Protein AF-A0A3D5MRC4-F1 (afdb_monomer_lite)

Radius of gyration: 22.09 Å; chains: 1; bounding box: 48×56×45 Å

Structure (mmCIF, N/CA/C/O backbone):
data_AF-A0A3D5MRC4-F1
#
_entry.id   AF-A0A3D5MRC4-F1
#
loop_
_atom_site.group_PDB
_atom_site.id
_atom_site.type_symbol
_atom_site.label_atom_id
_atom_site.label_alt_id
_atom_site.label_comp_id
_atom_site.label_asym_id
_atom_site.label_entity_id
_atom_site.label_seq_id
_atom_site.pdbx_PDB_ins_code
_atom_site.Cartn_x
_atom_site.Cartn_y
_atom_site.Cartn_z
_atom_site.occupancy
_atom_site.B_iso_or_equiv
_atom_site.auth_seq_id
_atom_site.auth_comp_id
_atom_site.auth_asym_id
_atom_site.auth_atom_id
_atom_site.pdbx_PDB_model_num
ATOM 1 N N . MET A 1 1 ? -12.919 -11.888 9.342 1.00 31.05 1 MET A N 1
ATOM 2 C CA . MET A 1 1 ? -11.849 -12.329 8.418 1.00 31.05 1 MET A CA 1
ATOM 3 C C . MET A 1 1 ? -11.841 -11.402 7.210 1.00 31.05 1 MET A C 1
ATOM 5 O O . MET A 1 1 ? -12.804 -11.410 6.457 1.00 31.05 1 MET A O 1
ATOM 9 N N . LEU A 1 2 ? -10.827 -10.546 7.046 1.00 36.56 2 LEU A N 1
ATOM 10 C CA . LEU A 1 2 ? -10.732 -9.686 5.861 1.00 36.56 2 LEU A CA 1
ATOM 11 C C . LEU A 1 2 ? -10.417 -10.567 4.651 1.00 36.56 2 LEU A C 1
ATOM 13 O O . LEU A 1 2 ? -9.322 -11.115 4.547 1.00 36.56 2 LEU A O 1
ATOM 17 N N . ALA A 1 3 ? -11.409 -10.728 3.775 1.00 33.75 3 ALA A N 1
ATOM 18 C CA . ALA A 1 3 ? -11.308 -11.486 2.541 1.00 33.75 3 ALA A CA 1
ATOM 19 C C . ALA A 1 3 ? -10.082 -11.017 1.747 1.00 33.75 3 ALA A C 1
ATOM 21 O O . ALA A 1 3 ? -10.036 -9.900 1.224 1.00 33.75 3 ALA A O 1
ATOM 22 N N . GLY A 1 4 ? -9.068 -11.879 1.681 1.00 40.16 4 GLY A N 1
ATOM 23 C CA . GLY A 1 4 ? -7.899 -11.689 0.842 1.00 40.16 4 GLY A CA 1
ATOM 24 C C . GLY A 1 4 ? -8.340 -11.686 -0.612 1.00 40.16 4 GLY A C 1
ATOM 25 O O . GLY A 1 4 ? -8.392 -12.733 -1.254 1.00 40.16 4 GLY A O 1
ATOM 26 N N . ARG A 1 5 ? -8.685 -10.504 -1.139 1.00 49.06 5 ARG A N 1
ATOM 27 C CA . ARG A 1 5 ? -8.911 -1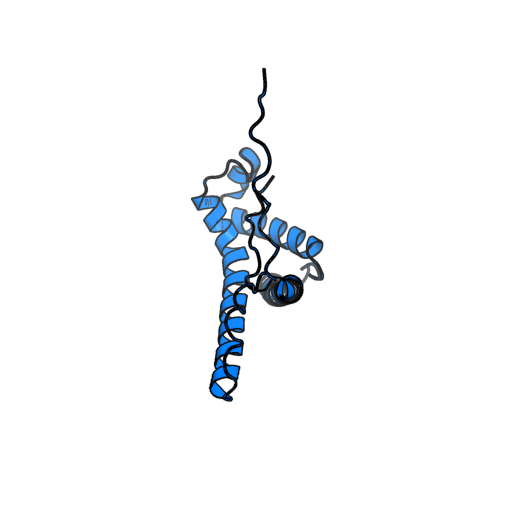0.299 -2.569 1.00 49.06 5 ARG A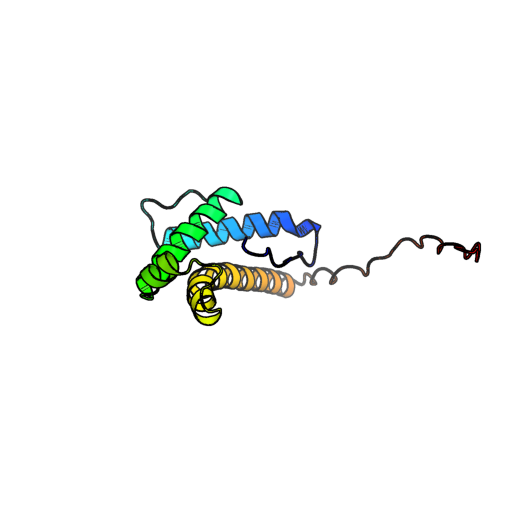 CA 1
ATOM 28 C C . ARG A 1 5 ? -7.677 -10.853 -3.268 1.00 49.06 5 ARG A C 1
ATOM 30 O O . ARG A 1 5 ? -6.570 -10.365 -3.024 1.00 49.06 5 ARG A O 1
ATOM 37 N N . ARG A 1 6 ? -7.876 -11.918 -4.052 1.00 46.28 6 ARG A N 1
ATOM 38 C CA . ARG A 1 6 ? -6.853 -12.694 -4.763 1.00 46.28 6 ARG A CA 1
ATOM 39 C C . ARG A 1 6 ? -6.124 -11.788 -5.758 1.00 46.28 6 ARG A C 1
ATOM 41 O O . ARG A 1 6 ? -6.378 -11.831 -6.954 1.00 46.28 6 ARG A O 1
ATOM 48 N N . ARG A 1 7 ? -5.234 -10.930 -5.260 1.00 57.59 7 ARG A N 1
ATOM 49 C CA . ARG A 1 7 ? -4.275 -10.162 -6.054 1.00 57.59 7 ARG A CA 1
ATOM 50 C C . ARG A 1 7 ? -3.222 -11.153 -6.528 1.00 57.59 7 ARG A C 1
ATOM 52 O O . ARG A 1 7 ? -2.181 -11.309 -5.892 1.00 57.59 7 ARG A O 1
ATOM 59 N N . ARG A 1 8 ? -3.575 -11.920 -7.558 1.00 67.00 8 ARG A N 1
ATOM 60 C CA . ARG A 1 8 ? -2.668 -12.841 -8.235 1.00 67.00 8 ARG A CA 1
ATOM 61 C C . ARG A 1 8 ? -1.715 -11.974 -9.060 1.00 67.00 8 ARG A C 1
ATOM 63 O O . ARG A 1 8 ? -2.167 -11.046 -9.726 1.00 67.00 8 ARG A O 1
ATOM 70 N N . ALA A 1 9 ? -0.413 -12.205 -8.924 1.00 76.81 9 ALA A N 1
ATOM 71 C CA . ALA A 1 9 ? 0.553 -11.526 -9.775 1.00 76.81 9 ALA A CA 1
ATOM 72 C C . ALA A 1 9 ? 0.281 -11.940 -11.228 1.00 76.81 9 ALA A C 1
ATOM 74 O O . ALA A 1 9 ? -0.062 -13.098 -11.472 1.00 76.81 9 ALA A O 1
ATOM 75 N N . LEU A 1 10 ? 0.398 -10.995 -12.165 1.00 84.88 10 LEU A N 1
ATOM 76 C CA . LEU A 1 10 ? 0.235 -11.291 -13.594 1.00 84.88 10 LEU A CA 1
ATOM 77 C C . LEU A 1 10 ? 1.284 -12.306 -14.057 1.00 84.88 10 LEU A C 1
ATOM 79 O O . LEU A 1 10 ? 0.970 -13.226 -14.800 1.00 84.88 10 LEU A O 1
ATOM 83 N N . VAL A 1 11 ? 2.499 -12.178 -13.525 1.00 84.62 11 VAL A N 1
ATOM 84 C CA . VAL A 1 11 ? 3.558 -13.181 -13.619 1.00 84.62 11 VAL A CA 1
ATOM 85 C C . VAL A 1 11 ? 3.629 -13.897 -12.266 1.00 84.62 11 VAL A C 1
ATOM 87 O O . VAL A 1 11 ? 4.035 -13.261 -11.289 1.00 84.62 11 VAL A O 1
ATOM 90 N N . PRO A 1 12 ? 3.212 -15.173 -12.157 1.00 80.44 12 PRO A N 1
ATOM 91 C CA . PRO A 1 12 ? 3.200 -15.900 -10.886 1.00 80.44 12 PRO A CA 1
ATOM 92 C C . PRO A 1 12 ? 4.560 -15.901 -10.179 1.00 80.44 12 PRO A C 1
ATOM 94 O O . PRO A 1 12 ? 4.618 -15.643 -8.976 1.00 80.44 12 PRO A O 1
ATOM 97 N N . ASP A 1 13 ? 5.641 -16.074 -10.941 1.00 83.25 13 ASP A N 1
ATOM 98 C CA . ASP A 1 13 ? 7.017 -16.129 -10.428 1.00 83.25 13 ASP A CA 1
ATOM 99 C C . ASP A 1 13 ? 7.487 -14.792 -9.840 1.00 83.25 13 ASP A C 1
ATOM 101 O O . ASP A 1 13 ? 8.324 -14.748 -8.942 1.00 83.25 13 ASP A O 1
ATOM 105 N N . ALA A 1 14 ? 6.887 -13.675 -10.265 1.00 85.88 14 ALA A N 1
ATOM 106 C CA . ALA A 1 14 ? 7.209 -12.353 -9.737 1.00 85.88 14 ALA A CA 1
ATOM 107 C C . ALA A 1 14 ? 6.628 -12.110 -8.337 1.00 85.88 14 ALA A C 1
ATOM 109 O O . ALA A 1 14 ? 6.867 -11.055 -7.749 1.00 85.88 14 ALA A O 1
ATOM 110 N N . ARG A 1 15 ? 5.840 -13.044 -7.782 1.00 85.44 15 ARG A N 1
ATOM 111 C CA . ARG A 1 15 ? 5.140 -12.824 -6.513 1.00 85.44 15 ARG A CA 1
ATOM 112 C C . ARG A 1 15 ? 6.090 -12.467 -5.376 1.00 85.44 15 ARG A C 1
ATOM 114 O O . ARG A 1 15 ? 5.829 -11.504 -4.660 1.00 85.44 15 ARG A O 1
ATOM 121 N N . TRP A 1 16 ? 7.167 -13.231 -5.230 1.00 87.25 16 TRP A N 1
ATOM 122 C CA . TRP A 1 16 ? 8.144 -13.006 -4.172 1.00 87.25 16 TRP A CA 1
ATOM 123 C C . TRP A 1 16 ? 8.847 -11.654 -4.345 1.00 87.25 16 TRP A C 1
ATOM 125 O O . TRP A 1 16 ? 8.870 -10.857 -3.413 1.00 87.25 16 TRP A O 1
ATOM 135 N N . ALA A 1 17 ? 9.293 -11.337 -5.566 1.00 88.69 17 ALA A N 1
ATOM 136 C CA . ALA A 1 17 ? 9.924 -10.054 -5.878 1.00 88.69 17 ALA A CA 1
ATOM 137 C C . ALA A 1 17 ? 8.997 -8.857 -5.592 1.00 88.69 17 ALA A C 1
ATOM 139 O O . ALA A 1 17 ? 9.424 -7.862 -5.013 1.00 88.69 17 ALA A O 1
ATOM 140 N N . LEU A 1 18 ? 7.709 -8.963 -5.937 1.00 89.50 18 LEU A N 1
ATOM 141 C CA . LEU A 1 18 ? 6.712 -7.927 -5.651 1.00 89.50 18 LEU A CA 1
ATOM 142 C C . LEU A 1 18 ? 6.428 -7.768 -4.154 1.00 89.50 18 LEU A C 1
ATOM 144 O O . LEU A 1 18 ? 6.111 -6.663 -3.711 1.00 89.50 18 LEU A O 1
ATOM 148 N N . ASP A 1 19 ? 6.495 -8.848 -3.377 1.00 88.06 19 ASP A N 1
ATOM 149 C CA . ASP A 1 19 ? 6.329 -8.787 -1.926 1.00 88.06 19 ASP A CA 1
ATOM 150 C C . ASP A 1 19 ? 7.559 -8.150 -1.255 1.00 88.06 19 ASP A C 1
ATOM 152 O O . ASP A 1 19 ? 7.379 -7.240 -0.447 1.00 88.06 19 ASP A O 1
ATOM 156 N N . THR A 1 20 ? 8.780 -8.504 -1.668 1.00 87.94 20 THR A N 1
ATOM 157 C CA . THR A 1 20 ? 10.016 -7.829 -1.225 1.00 87.94 20 THR A CA 1
ATOM 158 C C . THR A 1 20 ? 9.975 -6.339 -1.548 1.00 87.94 20 THR A C 1
ATOM 160 O O . THR A 1 20 ? 10.130 -5.501 -0.660 1.00 87.94 20 T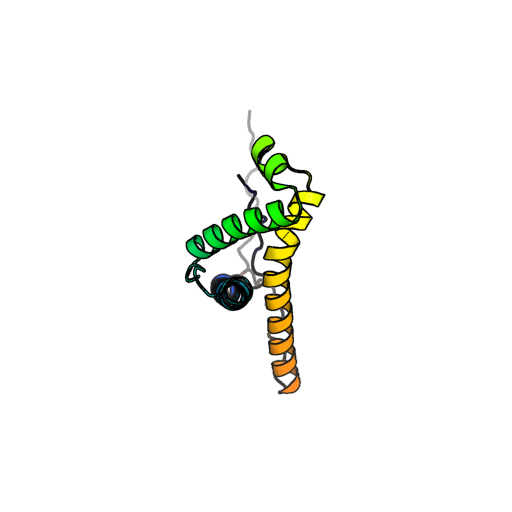HR A O 1
ATOM 163 N N . PHE A 1 21 ? 9.641 -5.997 -2.793 1.00 90.25 21 PHE A N 1
ATOM 164 C CA . PHE A 1 21 ? 9.538 -4.612 -3.236 1.00 90.25 21 PHE A CA 1
ATOM 165 C C . PHE A 1 21 ? 8.476 -3.819 -2.458 1.00 90.25 21 PHE A C 1
ATOM 167 O O . PHE A 1 21 ? 8.663 -2.655 -2.105 1.00 90.25 21 PHE A O 1
ATOM 174 N N . LYS A 1 22 ? 7.348 -4.455 -2.124 1.00 87.44 22 LYS A N 1
ATOM 175 C CA . LYS A 1 22 ? 6.321 -3.851 -1.267 1.00 87.44 22 LYS A CA 1
ATOM 176 C C . LYS A 1 22 ? 6.862 -3.534 0.119 1.00 87.44 22 LYS A C 1
ATOM 178 O O . LYS A 1 22 ? 6.522 -2.481 0.655 1.00 87.44 22 LYS A O 1
ATOM 183 N N . PHE A 1 23 ? 7.652 -4.429 0.709 1.00 87.19 23 PHE A N 1
ATOM 184 C CA . PHE A 1 23 ? 8.253 -4.192 2.017 1.00 87.19 23 PHE A CA 1
ATOM 185 C C . PHE A 1 23 ? 9.259 -3.052 1.955 1.00 87.19 23 PHE A C 1
ATOM 187 O O . PHE A 1 23 ? 9.197 -2.184 2.814 1.00 87.19 23 PHE A O 1
ATOM 194 N N . GLU A 1 24 ? 10.097 -2.977 0.925 1.00 86.44 24 GLU A N 1
ATOM 195 C CA . GLU A 1 24 ? 11.019 -1.851 0.715 1.00 86.44 24 GLU A CA 1
ATOM 196 C C . GLU A 1 24 ? 10.279 -0.513 0.647 1.00 86.44 24 GLU A C 1
ATOM 198 O O . GLU A 1 24 ? 10.527 0.377 1.461 1.00 86.44 24 GLU A O 1
ATOM 203 N N . VAL A 1 25 ? 9.280 -0.404 -0.233 1.00 86.75 25 VAL A N 1
ATOM 204 C CA . VAL A 1 25 ? 8.466 0.814 -0.357 1.00 86.75 25 VAL A CA 1
ATOM 205 C C . VAL A 1 25 ? 7.752 1.136 0.958 1.00 86.75 25 VAL A C 1
ATOM 207 O O . VAL A 1 25 ? 7.664 2.296 1.359 1.00 86.75 25 VAL A O 1
ATOM 210 N N . ALA A 1 26 ? 7.250 0.122 1.664 1.00 82.81 26 ALA A N 1
ATOM 211 C CA . ALA A 1 26 ? 6.610 0.310 2.958 1.00 82.81 26 ALA A CA 1
ATOM 212 C C . ALA A 1 26 ? 7.593 0.734 4.057 1.00 82.81 26 ALA A C 1
ATOM 214 O O . ALA A 1 26 ? 7.177 1.456 4.958 1.00 82.81 26 ALA A O 1
ATOM 215 N N . ARG A 1 27 ? 8.865 0.317 4.006 1.00 79.44 27 ARG A N 1
ATOM 216 C CA . ARG A 1 27 ? 9.902 0.736 4.964 1.00 79.44 27 ARG A CA 1
ATOM 217 C C . ARG A 1 27 ? 10.194 2.207 4.780 1.00 79.44 27 ARG A C 1
ATOM 219 O O . ARG A 1 27 ? 10.108 2.955 5.742 1.00 79.44 27 ARG A O 1
ATOM 226 N N . GLU A 1 28 ? 10.458 2.624 3.549 1.00 77.00 28 GLU A N 1
ATOM 227 C CA . GLU A 1 28 ? 10.705 4.030 3.232 1.00 77.00 28 GLU A CA 1
ATOM 228 C C . GLU A 1 28 ? 9.517 4.910 3.636 1.00 77.00 28 GLU A C 1
ATOM 230 O O . GLU A 1 28 ? 9.678 5.956 4.260 1.00 77.00 28 GLU A O 1
ATOM 235 N N . PHE A 1 29 ? 8.301 4.442 3.353 1.00 71.81 29 PHE A N 1
ATOM 236 C CA . PHE A 1 29 ? 7.084 5.166 3.692 1.00 71.81 29 PHE A CA 1
ATOM 237 C C . PHE A 1 29 ? 6.768 5.157 5.202 1.00 71.81 29 PHE A C 1
ATOM 239 O O . PHE A 1 29 ? 6.290 6.148 5.751 1.00 71.81 29 PHE A O 1
ATOM 246 N N . GLY A 1 30 ? 7.024 4.040 5.887 1.00 63.25 30 GLY A N 1
ATOM 247 C CA . GLY A 1 30 ? 6.822 3.886 7.328 1.00 63.25 30 GLY A CA 1
ATOM 248 C C . GLY A 1 30 ? 7.796 4.737 8.142 1.00 63.25 30 GLY A C 1
ATOM 249 O O . GLY A 1 30 ? 7.378 5.369 9.109 1.00 63.25 30 GLY A O 1
ATOM 250 N N . VAL A 1 31 ? 9.055 4.820 7.699 1.00 53.91 31 VAL A N 1
ATOM 251 C CA . VAL A 1 31 ? 10.086 5.699 8.275 1.00 53.91 31 VAL A CA 1
ATOM 252 C C . VAL A 1 31 ? 9.718 7.173 8.082 1.00 53.91 31 VAL A C 1
ATOM 254 O O . VAL A 1 31 ? 9.872 7.957 9.013 1.00 53.91 31 VAL A O 1
ATOM 257 N N . ALA A 1 32 ? 9.133 7.546 6.937 1.00 53.19 32 ALA A N 1
ATOM 258 C CA . ALA A 1 32 ? 8.722 8.925 6.656 1.00 53.19 32 ALA A CA 1
ATOM 259 C C . ALA A 1 32 ? 7.600 9.464 7.569 1.00 53.19 32 ALA A C 1
ATOM 261 O O . ALA A 1 32 ? 7.440 10.678 7.673 1.00 53.19 32 ALA A O 1
ATOM 262 N N . ARG A 1 33 ? 6.812 8.598 8.226 1.00 57.12 33 ARG A N 1
ATOM 263 C CA . ARG A 1 33 ? 5.751 9.020 9.164 1.00 57.12 33 ARG A CA 1
ATOM 264 C C . ARG A 1 33 ? 6.073 8.792 10.642 1.00 57.12 33 ARG A C 1
ATOM 266 O O . ARG A 1 33 ? 5.391 9.378 11.478 1.00 57.12 33 ARG A O 1
ATOM 273 N N . ARG A 1 34 ? 7.065 7.958 10.983 1.00 53.19 34 ARG A N 1
ATOM 274 C CA . ARG A 1 34 ? 7.500 7.753 12.376 1.00 53.19 34 ARG A CA 1
ATOM 275 C C . ARG A 1 34 ? 8.936 7.191 12.436 1.00 53.19 34 ARG A C 1
ATOM 277 O O . ARG A 1 34 ? 9.102 5.970 12.360 1.00 53.19 34 ARG A O 1
ATOM 284 N N . PRO A 1 35 ? 9.963 8.048 12.571 1.00 51.53 35 PRO A N 1
ATOM 285 C CA . PRO A 1 35 ? 11.366 7.624 12.554 1.00 51.53 35 PRO A CA 1
ATOM 286 C C . PRO A 1 35 ? 11.793 6.807 13.789 1.00 51.53 35 PRO A C 1
ATOM 288 O O . PRO A 1 35 ? 12.634 5.921 13.678 1.00 51.53 35 PRO A O 1
ATOM 291 N N . GLU A 1 36 ? 11.195 7.054 14.958 1.00 48.19 36 GLU A N 1
ATOM 292 C CA . GLU A 1 36 ? 11.763 6.618 16.247 1.00 48.19 36 GLU A CA 1
ATOM 293 C C . GLU A 1 36 ? 11.269 5.264 16.807 1.00 48.19 36 GLU A C 1
ATOM 295 O O . GLU A 1 36 ? 11.871 4.740 17.737 1.00 48.19 36 GLU A O 1
ATOM 300 N N . THR A 1 37 ? 10.202 4.651 16.275 1.00 52.53 37 THR A N 1
ATOM 301 C CA . THR A 1 37 ? 9.657 3.362 16.798 1.00 52.53 37 THR A CA 1
ATOM 302 C C . THR A 1 37 ? 8.936 2.506 15.741 1.00 52.53 37 THR A C 1
ATOM 304 O O . THR A 1 37 ? 8.073 1.677 16.053 1.00 52.53 37 THR A O 1
ATOM 307 N N . GLY A 1 38 ? 9.245 2.699 14.457 1.00 55.53 38 GLY A N 1
ATOM 308 C CA . GLY A 1 38 ? 8.694 1.860 13.391 1.00 55.53 38 GLY A CA 1
ATOM 309 C C . GLY A 1 38 ? 9.248 0.427 13.464 1.00 55.53 38 GLY A C 1
ATOM 310 O O . GLY A 1 38 ? 10.450 0.260 13.653 1.00 55.53 38 GLY A O 1
ATOM 311 N N . PRO A 1 39 ? 8.430 -0.634 13.316 1.00 61.91 39 PRO A N 1
ATOM 312 C CA . PRO A 1 39 ? 8.962 -1.988 13.200 1.00 61.91 39 PRO A CA 1
ATOM 313 C C . PRO A 1 39 ? 9.853 -2.069 11.958 1.00 61.91 39 PRO A C 1
ATOM 315 O O . PRO A 1 39 ? 9.515 -1.527 10.901 1.00 61.91 39 PRO A O 1
ATOM 318 N N . VAL A 1 40 ? 10.948 -2.814 12.050 1.00 70.00 40 VAL A N 1
ATOM 319 C CA . VAL A 1 40 ? 11.676 -3.222 10.849 1.00 70.00 40 VAL A CA 1
ATOM 320 C C . VAL A 1 40 ? 10.745 -4.136 10.047 1.00 70.00 40 VAL A C 1
ATOM 322 O O . VAL A 1 40 ? 10.290 -5.161 10.551 1.00 70.00 40 VAL A O 1
ATOM 325 N N . ILE A 1 41 ? 10.390 -3.729 8.827 1.00 78.00 41 ILE A N 1
ATOM 326 C CA . ILE A 1 41 ? 9.545 -4.538 7.942 1.00 78.00 41 ILE A CA 1
ATOM 327 C C . ILE A 1 41 ? 10.459 -5.481 7.165 1.00 78.00 41 ILE A C 1
ATOM 329 O O . ILE A 1 41 ? 11.234 -5.040 6.320 1.00 78.00 41 ILE A O 1
ATOM 333 N N . THR A 1 42 ? 10.369 -6.770 7.449 1.00 76.62 42 THR A N 1
ATOM 334 C CA . THR A 1 42 ? 11.195 -7.816 6.822 1.00 76.62 42 THR A CA 1
ATOM 335 C C . THR A 1 42 ? 10.363 -8.858 6.093 1.00 76.62 42 THR A C 1
ATOM 337 O O . THR A 1 42 ? 10.868 -9.573 5.235 1.00 76.62 42 THR A O 1
ATOM 340 N N . ASP A 1 43 ? 9.081 -8.951 6.430 1.00 80.88 43 ASP A N 1
ATOM 341 C CA . ASP A 1 43 ? 8.216 -10.052 6.038 1.00 80.88 43 ASP A CA 1
ATOM 342 C C . ASP A 1 43 ? 6.735 -9.644 6.084 1.00 80.88 43 ASP A C 1
ATOM 344 O O . ASP A 1 43 ? 6.349 -8.540 6.485 1.00 80.88 43 ASP A O 1
ATOM 348 N N . ALA A 1 44 ? 5.868 -10.573 5.686 1.00 81.44 44 ALA A N 1
ATOM 349 C CA . ALA A 1 44 ? 4.430 -10.350 5.671 1.00 81.44 44 ALA A CA 1
ATOM 350 C C . ALA A 1 44 ? 3.834 -10.112 7.072 1.00 81.44 44 ALA A C 1
ATOM 352 O O . ALA A 1 44 ? 2.830 -9.406 7.192 1.00 81.44 44 ALA A O 1
ATOM 353 N N . VAL A 1 45 ? 4.427 -10.678 8.129 1.00 84.06 45 VAL A N 1
ATOM 354 C CA . VAL A 1 45 ? 3.914 -10.576 9.504 1.00 84.06 45 VAL A CA 1
ATOM 355 C C . VAL A 1 45 ? 4.190 -9.183 10.066 1.00 84.06 45 VAL A C 1
ATOM 357 O O . VAL A 1 45 ? 3.276 -8.513 10.552 1.00 84.06 45 VAL A O 1
ATOM 360 N N . SER A 1 46 ? 5.432 -8.717 9.959 1.00 80.19 46 SER A N 1
ATOM 361 C CA . SER A 1 46 ? 5.860 -7.363 10.324 1.00 80.19 46 SER A CA 1
ATOM 362 C C . SER A 1 46 ? 5.100 -6.302 9.523 1.00 80.19 46 SER A C 1
ATOM 364 O O . SER A 1 46 ? 4.618 -5.323 10.103 1.00 80.19 46 SER A O 1
ATOM 366 N N . TYR A 1 47 ? 4.880 -6.543 8.228 1.00 82.38 47 TYR A N 1
ATOM 367 C CA . TYR A 1 47 ? 4.036 -5.700 7.384 1.00 82.38 47 TYR A CA 1
ATOM 368 C C . TYR A 1 47 ? 2.575 -5.665 7.860 1.00 82.38 47 TYR A C 1
ATOM 370 O O . TYR A 1 47 ? 1.995 -4.587 7.972 1.00 82.38 47 TYR A O 1
ATOM 378 N N . GLY A 1 48 ? 1.978 -6.809 8.206 1.00 84.25 48 GLY A N 1
ATOM 379 C CA . GLY A 1 48 ? 0.619 -6.870 8.756 1.00 84.25 48 GLY A CA 1
ATOM 380 C C . GLY A 1 48 ? 0.468 -6.048 10.039 1.00 84.25 48 GLY A C 1
ATOM 381 O O . GLY A 1 48 ? -0.436 -5.221 10.146 1.00 84.25 48 GLY A O 1
ATOM 382 N N . ARG A 1 49 ? 1.418 -6.188 10.972 1.00 84.25 49 ARG A N 1
ATOM 383 C CA . ARG A 1 49 ? 1.438 -5.420 12.230 1.00 84.25 49 ARG A CA 1
ATOM 384 C C . ARG A 1 49 ? 1.589 -3.918 11.996 1.00 84.25 49 ARG A C 1
ATOM 386 O O . ARG A 1 49 ? 0.965 -3.122 12.694 1.00 84.25 49 ARG A O 1
ATOM 393 N N . LEU A 1 50 ? 2.424 -3.521 11.033 1.00 81.19 50 LEU A N 1
ATOM 394 C CA . LEU A 1 50 ? 2.533 -2.125 10.613 1.00 81.19 50 LEU A CA 1
ATOM 395 C C . LEU A 1 50 ? 1.194 -1.612 10.097 1.00 81.19 50 LEU A C 1
ATOM 397 O O . LEU A 1 50 ? 0.744 -0.552 10.530 1.00 81.19 50 LEU A O 1
ATOM 401 N N . LEU A 1 51 ? 0.565 -2.370 9.194 1.00 82.25 51 LEU A N 1
ATOM 402 C CA . LEU A 1 51 ? -0.693 -1.964 8.596 1.00 82.25 51 LEU A CA 1
ATOM 403 C C . LEU A 1 51 ? -1.773 -1.756 9.651 1.00 82.25 51 LEU A C 1
ATOM 405 O O . LEU A 1 51 ? -2.504 -0.774 9.584 1.00 82.25 51 LEU A O 1
ATOM 409 N N . ASP A 1 52 ? -1.867 -2.656 10.623 1.00 85.88 52 ASP A N 1
ATOM 410 C CA . ASP A 1 52 ? -2.888 -2.571 11.660 1.00 85.88 52 ASP A CA 1
ATOM 411 C C . ASP A 1 52 ? -2.687 -1.364 12.575 1.00 85.88 52 ASP A C 1
ATOM 413 O O . ASP A 1 52 ? -3.647 -0.636 12.822 1.00 85.88 52 ASP A O 1
ATOM 417 N N . ARG A 1 53 ? -1.451 -1.067 12.996 1.00 83.88 53 ARG A N 1
ATOM 418 C CA . ARG A 1 53 ? -1.180 0.163 13.758 1.00 83.88 53 ARG A CA 1
ATOM 419 C C . ARG A 1 53 ? -1.495 1.422 12.954 1.00 83.88 53 ARG A C 1
ATOM 421 O O . ARG A 1 53 ? -2.143 2.325 13.471 1.00 83.88 53 ARG A O 1
ATOM 428 N N . PHE A 1 54 ? -1.102 1.462 11.682 1.00 83.19 54 PHE A N 1
ATOM 429 C CA . PHE A 1 54 ? -1.406 2.601 10.817 1.00 83.19 54 PHE A CA 1
ATOM 430 C C . PHE A 1 54 ? -2.907 2.783 10.587 1.00 83.19 54 PHE A C 1
ATOM 432 O O . PHE A 1 54 ? -3.377 3.913 10.580 1.00 83.19 54 PHE A O 1
ATOM 439 N N . LYS A 1 55 ? -3.679 1.704 10.411 1.00 87.44 55 LYS A N 1
ATOM 440 C CA . LYS A 1 55 ? -5.141 1.807 10.277 1.00 87.44 55 LYS A CA 1
ATOM 441 C C . LYS A 1 55 ? -5.760 2.505 11.484 1.00 87.44 55 LYS A C 1
ATOM 443 O O . LYS A 1 55 ? -6.634 3.341 11.294 1.00 87.44 55 LYS A O 1
ATOM 448 N N . TRP A 1 56 ? -5.304 2.178 12.693 1.00 90.62 56 TRP A N 1
ATOM 449 C CA . TRP A 1 56 ? -5.782 2.821 13.915 1.00 90.62 56 TRP A CA 1
ATOM 450 C C . TRP A 1 56 ? -5.396 4.295 13.993 1.00 90.62 56 TRP A C 1
ATOM 452 O O . TRP A 1 56 ? -6.272 5.112 14.243 1.00 90.62 56 TRP A O 1
ATOM 462 N N . GLN A 1 57 ? -4.143 4.641 13.686 1.00 88.00 57 GLN A N 1
ATOM 463 C CA . GLN A 1 57 ? -3.708 6.040 13.639 1.00 88.00 57 GLN A CA 1
ATOM 464 C C . GLN A 1 57 ? -4.538 6.855 12.638 1.00 88.00 57 GLN A C 1
AT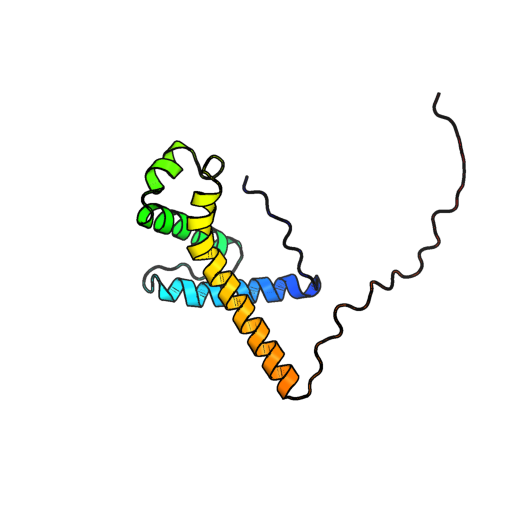OM 466 O O . GLN A 1 57 ? -5.040 7.926 12.954 1.00 88.00 57 GLN A O 1
ATOM 471 N N . ILE A 1 58 ? -4.729 6.334 11.425 1.00 88.81 58 ILE A N 1
ATOM 472 C CA . ILE A 1 58 ? -5.515 7.028 10.403 1.00 88.81 58 ILE A CA 1
ATOM 473 C C . ILE A 1 58 ? -6.998 7.097 10.794 1.00 88.81 58 ILE A C 1
ATOM 475 O O . ILE A 1 58 ? -7.663 8.077 10.473 1.00 88.81 58 ILE A O 1
ATOM 479 N N . ALA A 1 59 ? -7.540 6.077 11.464 1.00 91.50 59 ALA A N 1
ATOM 480 C CA . ALA A 1 59 ? -8.901 6.142 11.986 1.00 91.50 59 ALA A CA 1
ATOM 481 C C . ALA A 1 59 ? -9.044 7.244 13.039 1.00 91.50 59 ALA A C 1
ATOM 483 O O . ALA A 1 59 ? -10.028 7.972 12.994 1.00 91.50 59 ALA A O 1
ATOM 484 N N . GLU A 1 60 ? -8.067 7.396 13.929 1.00 92.25 60 GLU A N 1
ATOM 485 C CA . GLU A 1 60 ? -8.024 8.472 14.923 1.00 92.25 60 GLU A CA 1
ATOM 486 C C . GLU A 1 60 ? -7.940 9.852 14.254 1.00 92.25 60 GLU A C 1
ATOM 488 O O . GLU A 1 60 ? -8.776 10.709 14.521 1.00 92.25 60 GLU A O 1
ATOM 493 N N . GLU A 1 61 ? -7.042 10.035 13.280 1.00 91.12 61 GLU A N 1
ATOM 494 C CA . GLU A 1 61 ? -6.943 11.273 12.483 1.00 91.12 61 GLU A CA 1
ATOM 495 C C . GLU A 1 61 ? -8.241 11.624 11.732 1.00 91.12 61 GLU A C 1
ATOM 497 O O . GLU A 1 61 ? -8.483 12.784 11.404 1.00 91.12 61 GLU A O 1
ATOM 502 N N . LEU A 1 62 ? -9.058 10.620 11.405 1.00 92.31 62 LEU A N 1
ATOM 503 C CA . LEU A 1 62 ? -10.338 10.780 10.713 1.00 92.31 62 LEU A CA 1
ATOM 504 C C . LEU A 1 62 ? -11.541 10.861 11.669 1.00 92.31 62 LEU A C 1
ATOM 506 O O . LEU A 1 62 ? -12.666 10.989 11.187 1.00 92.31 62 LEU A O 1
ATOM 510 N N . GLY A 1 63 ? -11.337 10.752 12.987 1.00 94.81 63 GLY A N 1
ATOM 511 C CA . GLY A 1 63 ? -12.421 10.696 13.977 1.00 94.81 63 GLY A CA 1
ATOM 512 C C . GLY A 1 63 ? -13.303 9.443 13.867 1.00 94.81 63 GLY A C 1
ATOM 513 O O . GLY A 1 63 ? -14.473 9.457 14.241 1.00 94.81 63 GLY A O 1
ATOM 514 N N . LEU A 1 64 ? -12.771 8.360 13.297 1.00 95.12 64 LEU A N 1
ATOM 515 C CA . LEU A 1 64 ? -13.462 7.086 13.078 1.00 95.12 64 LEU A CA 1
ATOM 516 C C . LEU A 1 64 ? -13.098 6.022 14.120 1.00 95.12 64 LEU A C 1
ATOM 518 O O . LEU A 1 64 ? -13.707 4.955 14.141 1.00 95.12 64 LEU A O 1
ATOM 522 N N . ASP A 1 65 ? -12.113 6.269 14.978 1.00 94.44 65 ASP A N 1
ATOM 523 C CA . ASP A 1 65 ? -11.574 5.307 15.940 1.00 94.44 65 ASP A CA 1
ATOM 524 C C . ASP A 1 65 ? -12.640 4.753 16.901 1.00 94.44 65 ASP A C 1
ATOM 526 O O . ASP A 1 65 ? -12.725 3.537 17.082 1.00 94.44 65 ASP A O 1
ATOM 530 N N . GLN A 1 66 ? -13.503 5.602 17.468 1.00 95.38 66 GLN A N 1
ATOM 531 C CA . GLN A 1 66 ? -14.593 5.156 18.347 1.00 95.38 66 GLN A CA 1
ATOM 532 C C . GLN A 1 66 ? -15.591 4.268 17.602 1.00 95.38 66 GLN A C 1
ATOM 534 O O . GLN A 1 66 ? -15.985 3.205 18.088 1.00 95.38 66 GLN A O 1
ATOM 539 N N . LYS A 1 67 ? -15.949 4.668 16.381 1.00 94.69 67 LYS A N 1
ATOM 540 C CA . LYS A 1 67 ? -16.869 3.924 15.521 1.00 94.69 67 LYS A CA 1
ATOM 541 C C . LYS A 1 67 ? -16.302 2.555 15.151 1.00 94.69 67 LYS A C 1
ATOM 543 O O . LYS A 1 67 ? -17.011 1.554 15.228 1.00 94.69 67 LYS A O 1
ATOM 548 N N . VAL A 1 68 ? -15.011 2.495 14.827 1.00 93.75 68 VAL A N 1
ATOM 549 C CA . VAL A 1 68 ? -14.295 1.242 14.568 1.00 93.75 68 VAL A CA 1
ATOM 550 C C . VAL A 1 68 ? -14.252 0.363 15.819 1.00 93.75 68 VAL A C 1
ATOM 552 O O . VAL A 1 68 ? -14.449 -0.842 15.695 1.00 93.75 68 VAL A O 1
ATOM 555 N N . ARG A 1 69 ? -14.018 0.918 17.019 1.00 94.19 69 ARG A N 1
ATOM 5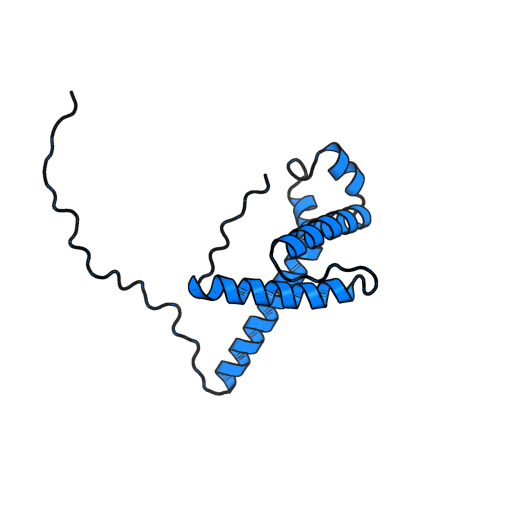56 C CA . ARG A 1 69 ? -14.035 0.138 18.273 1.00 94.19 69 ARG A CA 1
ATOM 557 C C . ARG A 1 69 ? -15.411 -0.462 18.564 1.00 94.19 69 ARG A C 1
ATOM 559 O O . ARG A 1 69 ? -15.477 -1.590 19.035 1.00 94.19 69 ARG A O 1
ATOM 566 N N . HIS A 1 70 ? -16.482 0.271 18.268 1.00 95.81 70 HIS A N 1
ATOM 567 C CA . HIS A 1 70 ? -17.849 -0.176 18.528 1.00 95.81 70 HIS A CA 1
ATOM 568 C C . HIS A 1 70 ? -18.359 -1.191 17.492 1.00 95.81 70 HIS A C 1
ATOM 570 O O . HIS A 1 70 ? -18.882 -2.239 17.855 1.00 95.81 70 HIS A O 1
ATOM 576 N N . LEU A 1 71 ? -18.197 -0.897 16.198 1.00 93.50 71 LEU A N 1
ATOM 577 C CA . LEU A 1 71 ? -18.746 -1.714 15.107 1.00 93.50 71 LEU A CA 1
ATOM 578 C C . LEU A 1 71 ? -17.787 -2.811 14.629 1.00 93.50 71 LEU A C 1
ATOM 580 O O . LEU A 1 71 ? -18.209 -3.808 14.041 1.00 93.50 71 LEU A O 1
ATOM 584 N N . GLY A 1 72 ? -16.487 -2.612 14.836 1.00 92.50 72 GLY A N 1
ATOM 585 C CA . GLY A 1 72 ? -15.432 -3.402 14.218 1.00 92.50 72 GLY A CA 1
ATOM 586 C C . GLY A 1 72 ? -15.216 -3.059 12.739 1.00 92.50 72 GLY A C 1
ATOM 587 O O . GLY A 1 72 ? -16.113 -2.634 12.014 1.00 92.50 72 GLY A O 1
ATOM 588 N N . TRP A 1 73 ? -14.001 -3.316 12.248 1.00 89.44 73 TRP A N 1
ATOM 589 C CA . TRP A 1 73 ? -13.615 -3.058 10.851 1.00 89.44 73 TRP A CA 1
ATOM 590 C C . TRP A 1 73 ? -14.481 -3.778 9.808 1.00 89.44 73 TRP A C 1
ATOM 592 O O . TRP A 1 73 ? -14.604 -3.299 8.685 1.00 89.44 73 TRP A O 1
ATOM 602 N N . ALA A 1 74 ? -15.047 -4.939 10.148 1.00 90.06 74 ALA A N 1
ATOM 603 C CA . ALA A 1 74 ? -15.851 -5.735 9.219 1.00 90.06 74 ALA A CA 1
ATOM 604 C C . ALA A 1 74 ? -17.230 -5.115 8.941 1.00 90.06 74 ALA A C 1
ATOM 606 O O . ALA A 1 74 ? -17.760 -5.303 7.850 1.00 90.06 74 ALA A O 1
ATOM 607 N N . SER A 1 75 ? -17.772 -4.367 9.905 1.00 93.06 75 SER A N 1
ATOM 608 C CA . SER A 1 75 ? -19.106 -3.755 9.838 1.00 93.06 75 SER A CA 1
ATOM 609 C C . SER A 1 75 ? -19.051 -2.258 9.513 1.00 93.06 75 SER A C 1
ATOM 611 O O . SER A 1 75 ? -20.081 -1.594 9.427 1.00 93.06 75 SER A O 1
ATOM 613 N N . MET A 1 76 ? -17.848 -1.706 9.341 1.00 91.75 76 MET A N 1
ATOM 614 C CA . MET A 1 76 ? -17.636 -0.310 8.973 1.00 91.75 76 MET A CA 1
ATOM 615 C C . MET A 1 76 ? -18.078 -0.038 7.522 1.00 91.75 76 MET A C 1
ATOM 617 O O . MET A 1 76 ? -17.811 -0.855 6.633 1.00 91.75 76 MET A O 1
ATOM 621 N N . PRO A 1 77 ? -18.678 1.134 7.235 1.00 93.75 77 PRO A N 1
ATOM 622 C CA . PRO A 1 77 ? -19.013 1.538 5.874 1.00 93.75 77 PRO A CA 1
ATOM 623 C C . PRO A 1 77 ? -17.812 1.455 4.928 1.00 93.75 77 PRO A C 1
ATOM 625 O O . PRO A 1 77 ? -16.713 1.919 5.242 1.00 93.75 77 PRO A O 1
ATOM 628 N N . THR A 1 78 ? -18.026 0.938 3.715 1.00 90.81 78 THR A N 1
ATOM 629 C CA . THR A 1 78 ? -16.953 0.751 2.722 1.00 90.81 78 THR A CA 1
ATOM 630 C C . THR A 1 78 ? -16.219 2.051 2.391 1.00 90.81 78 THR A C 1
ATOM 632 O O . THR A 1 78 ? -15.008 2.027 2.187 1.00 90.81 78 THR A O 1
ATOM 635 N N . ARG A 1 79 ? -16.922 3.193 2.384 1.00 91.94 79 ARG A N 1
ATOM 636 C CA . ARG A 1 79 ? -16.323 4.521 2.168 1.00 91.94 79 ARG A CA 1
ATOM 637 C C . ARG A 1 79 ? -15.308 4.877 3.258 1.00 91.94 79 ARG A C 1
ATOM 639 O O . ARG A 1 79 ? -14.227 5.358 2.942 1.00 91.94 79 ARG A O 1
ATOM 646 N N . GLU A 1 80 ? -15.634 4.609 4.517 1.00 92.12 80 GLU A N 1
ATOM 647 C CA . GLU A 1 80 ? -14.792 4.928 5.676 1.00 92.12 80 GLU A CA 1
ATOM 648 C C . GLU A 1 80 ? -13.603 3.966 5.778 1.00 92.12 80 GLU A C 1
ATOM 650 O O . GLU A 1 80 ? -12.456 4.400 5.895 1.00 92.12 80 GLU A O 1
ATOM 655 N N . CYS A 1 81 ? -13.846 2.664 5.595 1.00 89.62 81 CYS A N 1
ATOM 656 C CA . CYS A 1 81 ? -12.782 1.671 5.425 1.00 89.62 81 CYS A CA 1
ATOM 657 C C . CYS A 1 81 ? -11.845 2.029 4.262 1.00 89.62 81 CYS A C 1
ATOM 659 O O . CYS A 1 81 ? -10.629 1.865 4.366 1.00 89.62 81 CYS A O 1
ATOM 661 N N . GLY A 1 82 ? -12.403 2.528 3.157 1.00 87.56 82 GLY A N 1
ATOM 662 C CA . GLY A 1 82 ? -11.661 2.991 1.989 1.00 87.56 82 GLY A CA 1
ATOM 663 C C . GLY A 1 82 ? -10.836 4.246 2.264 1.00 87.56 82 GLY A C 1
ATOM 664 O O . GLY A 1 82 ? -9.697 4.316 1.814 1.00 87.56 82 GLY A O 1
ATOM 665 N N . ALA A 1 83 ? -11.355 5.198 3.041 1.00 89.38 83 ALA A N 1
ATOM 666 C CA . ALA A 1 83 ? -10.619 6.395 3.446 1.00 89.38 83 ALA A CA 1
ATOM 667 C C . ALA A 1 83 ? -9.393 6.039 4.302 1.00 89.38 83 ALA A C 1
ATOM 669 O O . ALA A 1 83 ? -8.284 6.501 4.021 1.00 89.38 83 ALA A O 1
ATOM 670 N N 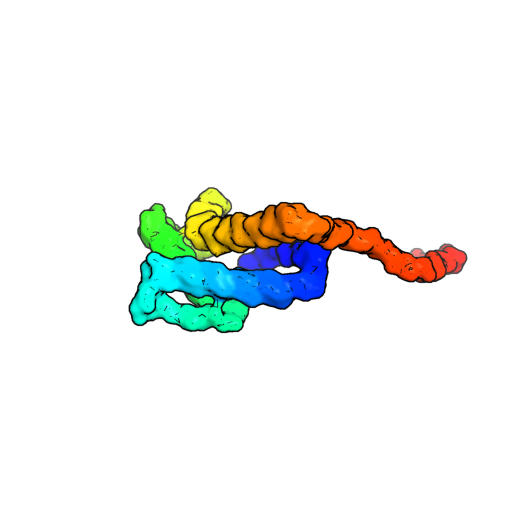. VAL A 1 84 ? -9.564 5.139 5.277 1.00 88.75 84 VAL A N 1
ATOM 671 C CA . VAL A 1 84 ? -8.459 4.632 6.104 1.00 88.75 84 VAL A CA 1
ATOM 672 C C . VAL A 1 84 ? -7.466 3.825 5.262 1.00 88.75 84 VAL A C 1
ATOM 674 O O . VAL A 1 84 ? -6.266 4.103 5.240 1.00 88.75 84 VAL A O 1
ATOM 677 N N . GLY A 1 85 ? -7.959 2.822 4.532 1.00 84.38 85 GLY A N 1
ATOM 678 C CA . GLY A 1 85 ? -7.128 1.918 3.739 1.00 84.38 85 GLY A CA 1
ATOM 679 C C . GLY A 1 85 ? -6.426 2.605 2.566 1.00 84.38 85 GLY A C 1
ATOM 680 O O . GLY A 1 85 ? -5.314 2.218 2.212 1.00 84.38 85 GLY A O 1
ATOM 681 N N . GLY A 1 86 ? -7.033 3.639 1.984 1.00 84.25 86 GLY A N 1
ATOM 682 C CA . GLY A 1 86 ? -6.495 4.416 0.869 1.00 84.25 86 GLY A CA 1
ATOM 683 C C . GLY A 1 86 ? -5.299 5.277 1.266 1.00 84.25 86 GLY A C 1
ATOM 684 O O . GLY A 1 86 ? -4.304 5.298 0.543 1.00 84.25 86 GLY A O 1
ATOM 685 N N . ARG A 1 87 ? -5.328 5.903 2.451 1.00 83.12 87 ARG A N 1
ATOM 686 C CA . ARG A 1 87 ? -4.182 6.672 2.976 1.00 83.12 87 ARG A CA 1
ATOM 687 C C . ARG A 1 87 ? -2.950 5.806 3.239 1.00 83.12 87 ARG A C 1
ATOM 689 O O . ARG A 1 87 ? -1.836 6.308 3.211 1.00 83.12 87 ARG A O 1
ATOM 696 N N . LEU A 1 88 ? -3.129 4.510 3.466 1.00 76.38 88 LEU A N 1
ATOM 697 C CA . LEU A 1 88 ? -2.034 3.588 3.749 1.00 76.38 88 LEU A CA 1
ATOM 698 C C . LEU A 1 88 ? -1.672 2.728 2.534 1.00 76.38 88 LEU A C 1
ATOM 700 O O . LEU A 1 88 ? -0.613 2.880 1.928 1.00 76.38 88 LEU A O 1
ATOM 704 N N . GLY A 1 89 ? -2.579 1.831 2.153 1.00 75.75 89 GLY A N 1
ATOM 705 C CA . GLY A 1 89 ? -2.389 0.902 1.047 1.00 75.75 89 GLY A CA 1
ATOM 706 C C . GLY A 1 89 ? -2.354 1.595 -0.313 1.00 75.75 89 GLY A C 1
ATOM 707 O O . GLY A 1 89 ? -1.645 1.128 -1.201 1.00 75.75 89 GLY A O 1
ATOM 708 N N . GLY A 1 90 ? -3.068 2.715 -0.471 1.00 81.38 90 GLY A N 1
ATOM 709 C CA . GLY A 1 90 ? -3.032 3.518 -1.695 1.00 81.38 90 GLY A CA 1
ATOM 710 C C . GLY A 1 90 ? -1.706 4.256 -1.876 1.00 81.38 90 GLY A C 1
ATOM 711 O O . GLY A 1 90 ? -1.186 4.286 -2.987 1.00 81.38 90 GLY A O 1
ATOM 712 N N . GLN A 1 91 ? -1.105 4.777 -0.802 1.00 82.62 91 GLN A N 1
ATOM 713 C CA . GLN A 1 91 ? 0.200 5.443 -0.893 1.00 82.62 91 GLN A CA 1
ATOM 714 C C . GLN A 1 91 ? 1.331 4.441 -1.158 1.00 82.62 91 GLN A C 1
ATOM 716 O O . GLN A 1 91 ? 2.101 4.645 -2.095 1.00 82.62 91 GLN A O 1
ATOM 721 N N . ILE A 1 92 ? 1.378 3.321 -0.427 1.00 85.25 92 ILE A N 1
ATOM 722 C CA . ILE A 1 92 ? 2.380 2.263 -0.654 1.00 85.25 92 ILE A CA 1
ATOM 723 C C . ILE A 1 92 ? 2.209 1.660 -2.055 1.00 85.25 92 ILE A C 1
ATOM 725 O O . ILE A 1 92 ? 3.149 1.637 -2.845 1.00 85.25 92 ILE A O 1
ATOM 729 N N . GLY A 1 93 ? 0.996 1.222 -2.403 1.00 85.44 93 GLY A N 1
ATOM 730 C CA . GLY A 1 93 ? 0.719 0.628 -3.711 1.00 85.44 93 GLY A CA 1
ATOM 731 C C . GLY A 1 93 ? 0.929 1.607 -4.869 1.00 85.44 93 GLY A C 1
ATOM 732 O O . GLY A 1 93 ? 1.465 1.223 -5.903 1.00 85.44 93 GLY A O 1
ATOM 733 N N . GLY A 1 94 ? 0.570 2.879 -4.696 1.00 88.56 94 GLY A N 1
ATOM 734 C CA . GLY A 1 94 ? 0.783 3.917 -5.704 1.00 88.56 94 GLY A CA 1
ATOM 735 C C . GLY A 1 94 ? 2.263 4.221 -5.941 1.00 88.56 94 GLY A C 1
ATOM 736 O O . GLY A 1 94 ? 2.668 4.404 -7.087 1.00 88.56 94 GLY A O 1
ATOM 737 N N . GLN A 1 95 ? 3.086 4.239 -4.887 1.00 89.69 95 GLN A N 1
ATOM 738 C CA . GLN A 1 95 ? 4.542 4.371 -5.019 1.00 89.69 95 GLN A CA 1
ATOM 739 C C . GLN A 1 95 ? 5.165 3.154 -5.707 1.00 89.69 95 GLN A C 1
ATOM 741 O O . GLN A 1 95 ? 6.004 3.323 -6.590 1.00 89.69 95 GLN A O 1
ATOM 746 N N . MET A 1 96 ? 4.698 1.941 -5.387 1.00 91.25 96 MET A N 1
ATOM 747 C CA . MET A 1 96 ? 5.125 0.737 -6.104 1.00 91.25 96 MET A CA 1
ATOM 748 C C . MET A 1 96 ? 4.839 0.851 -7.604 1.00 91.25 96 MET A C 1
ATOM 750 O O . MET A 1 96 ? 5.725 0.605 -8.415 1.00 91.25 96 MET A O 1
ATOM 754 N N . VAL A 1 97 ? 3.616 1.243 -7.982 1.00 91.94 97 VAL A N 1
ATOM 755 C CA . VAL A 1 97 ? 3.228 1.380 -9.394 1.00 91.94 97 VAL A CA 1
ATOM 756 C C . VAL A 1 97 ? 4.082 2.427 -10.101 1.00 91.94 97 VAL A C 1
ATOM 758 O O . VAL A 1 97 ? 4.628 2.129 -11.157 1.00 91.94 97 VAL A O 1
ATOM 761 N N . ARG A 1 98 ? 4.273 3.610 -9.505 1.00 92.75 98 ARG A N 1
ATOM 762 C CA . ARG A 1 98 ? 5.120 4.663 -10.090 1.00 92.75 98 ARG A CA 1
ATOM 763 C C . ARG A 1 98 ? 6.549 4.195 -10.349 1.00 92.75 98 ARG A C 1
ATOM 765 O O . ARG A 1 98 ? 7.074 4.422 -11.430 1.00 92.75 98 ARG A O 1
ATOM 772 N N . ARG A 1 99 ? 7.167 3.511 -9.387 1.00 92.88 99 ARG A N 1
ATOM 773 C CA . ARG A 1 99 ? 8.534 2.989 -9.532 1.00 92.88 99 ARG A CA 1
ATOM 774 C C . ARG A 1 99 ? 8.633 1.866 -10.557 1.00 92.88 99 ARG A C 1
ATOM 776 O O . ARG A 1 99 ? 9.588 1.833 -11.321 1.00 92.88 99 ARG A O 1
ATOM 783 N N . MET A 1 100 ? 7.648 0.969 -10.606 1.00 91.31 100 MET A N 1
ATOM 784 C CA . MET A 1 100 ? 7.599 -0.064 -11.646 1.00 91.31 100 MET A CA 1
ATOM 785 C C . MET A 1 100 ? 7.474 0.550 -13.043 1.00 91.31 100 MET A C 1
ATOM 787 O O . MET A 1 100 ? 8.133 0.076 -13.963 1.00 91.31 100 MET A O 1
ATOM 791 N N . ILE A 1 101 ? 6.669 1.607 -13.193 1.00 92.19 101 ILE A N 1
ATOM 792 C CA . ILE A 1 101 ? 6.566 2.362 -14.448 1.00 92.19 101 ILE A CA 1
ATOM 793 C C . ILE A 1 101 ? 7.913 3.004 -14.787 1.00 92.19 101 ILE A C 1
ATOM 795 O O . ILE A 1 101 ? 8.398 2.791 -15.889 1.00 92.19 101 ILE A O 1
ATOM 799 N N . ALA A 1 102 ? 8.564 3.674 -13.833 1.00 91.94 102 ALA A N 1
ATOM 800 C CA . ALA A 1 102 ? 9.865 4.305 -14.061 1.00 91.94 102 ALA A CA 1
ATOM 801 C C . ALA A 1 102 ? 10.937 3.298 -14.527 1.00 91.94 102 ALA A C 1
ATOM 803 O O . ALA A 1 102 ? 11.670 3.555 -15.477 1.00 91.94 102 ALA A O 1
ATOM 804 N N . LEU A 1 103 ? 10.988 2.109 -13.914 1.00 89.88 103 LEU A N 1
ATOM 805 C CA . LEU A 1 103 ? 11.885 1.026 -14.339 1.00 89.88 103 LEU A CA 1
ATOM 806 C C . LEU A 1 103 ? 11.555 0.508 -15.748 1.00 89.88 103 LEU A C 1
ATOM 808 O O . LEU A 1 103 ? 12.452 0.116 -16.494 1.00 89.88 103 LEU A O 1
ATOM 812 N N . ALA A 1 104 ? 10.272 0.465 -16.114 1.00 88.62 104 ALA A N 1
ATOM 813 C CA . ALA A 1 104 ? 9.848 0.072 -17.453 1.00 88.62 104 ALA A CA 1
ATOM 814 C C . ALA A 1 104 ? 10.213 1.140 -18.499 1.00 88.62 104 ALA A C 1
ATOM 816 O O . ALA A 1 104 ? 10.726 0.789 -19.560 1.00 88.62 104 ALA A O 1
ATOM 817 N N . GLU A 1 105 ? 10.012 2.421 -18.184 1.00 90.25 105 GLU A N 1
ATOM 818 C CA . GLU A 1 105 ? 10.407 3.562 -19.019 1.00 90.25 105 GLU A CA 1
ATOM 819 C C . GLU A 1 105 ? 11.922 3.590 -19.252 1.00 90.25 105 GLU A C 1
ATOM 821 O O . GLU A 1 105 ? 12.363 3.780 -20.383 1.00 90.25 105 GLU A O 1
ATOM 826 N N . GLU A 1 106 ? 12.726 3.323 -18.219 1.00 90.94 106 GLU A N 1
ATOM 827 C CA . GLU A 1 106 ? 14.184 3.236 -18.347 1.00 90.94 106 GLU A CA 1
ATOM 828 C C . GLU A 1 106 ? 14.624 2.081 -19.261 1.00 90.94 106 GLU A C 1
ATOM 830 O O . GLU A 1 106 ? 15.561 2.218 -20.047 1.00 90.94 106 GLU A O 1
ATOM 835 N N . ARG A 1 107 ? 13.954 0.926 -19.195 1.00 88.06 107 ARG A N 1
ATOM 836 C CA . ARG A 1 107 ? 14.255 -0.198 -20.097 1.00 88.06 107 ARG A CA 1
ATOM 837 C C . ARG A 1 107 ? 13.909 0.135 -21.542 1.00 88.06 107 ARG A C 1
ATOM 839 O O . ARG A 1 107 ? 14.729 -0.109 -22.425 1.00 88.06 107 ARG A O 1
ATOM 846 N N . LEU A 1 108 ? 12.737 0.733 -21.750 1.00 86.56 108 LEU A N 1
ATOM 847 C CA . LEU A 1 108 ? 12.282 1.190 -23.058 1.00 86.56 108 LEU A CA 1
ATOM 848 C C . LEU A 1 108 ? 13.233 2.224 -23.664 1.00 86.56 108 LEU A C 1
ATOM 850 O O . LEU A 1 108 ? 13.588 2.112 -24.835 1.00 86.56 108 LEU A O 1
ATOM 854 N N . SER A 1 109 ? 13.683 3.201 -22.873 1.00 91.00 109 SER A N 1
ATOM 855 C CA . SER A 1 109 ? 14.606 4.236 -23.348 1.00 91.00 109 SER A CA 1
ATOM 856 C C . SER A 1 109 ? 15.985 3.673 -23.702 1.00 91.00 109 SER A C 1
ATOM 858 O O . SER A 1 109 ? 16.611 4.136 -24.651 1.00 91.00 109 SER A O 1
ATOM 860 N N . ARG A 1 110 ? 16.433 2.621 -23.004 1.00 88.38 110 ARG A N 1
ATOM 861 C CA . ARG A 1 110 ? 17.672 1.881 -23.301 1.00 88.38 110 ARG A CA 1
ATOM 862 C C . ARG A 1 110 ? 17.549 0.915 -24.492 1.00 88.38 110 ARG A C 1
ATOM 864 O O . ARG A 1 110 ? 18.482 0.158 -24.746 1.00 88.38 110 ARG A O 1
ATOM 871 N N . GLY A 1 111 ? 16.419 0.901 -25.205 1.00 81.31 111 GLY A N 1
ATOM 872 C CA . GLY A 1 111 ? 16.177 0.000 -26.339 1.00 81.31 111 GLY A CA 1
ATOM 873 C C . GLY A 1 111 ? 15.888 -1.451 -25.938 1.00 81.31 111 GLY A C 1
ATOM 874 O O . GLY A 1 111 ? 15.771 -2.320 -26.801 1.00 81.31 111 GLY A O 1
ATOM 875 N N . GLY A 1 112 ? 15.744 -1.729 -24.639 1.00 76.06 112 GLY A N 1
ATOM 876 C CA . GLY A 1 112 ? 15.233 -3.001 -24.153 1.00 76.06 112 GLY A CA 1
ATOM 877 C C . GLY A 1 112 ? 13.724 -3.043 -24.361 1.00 76.06 112 GLY A C 1
ATOM 878 O O . GLY A 1 112 ? 12.986 -2.297 -23.718 1.00 76.06 112 GLY A O 1
ATOM 879 N N . GLY A 1 113 ? 13.248 -3.914 -25.251 1.00 72.12 113 GLY A N 1
ATOM 880 C CA . GLY A 1 113 ? 11.814 -4.180 -25.365 1.00 72.12 113 GLY A CA 1
ATOM 881 C C . GLY A 1 113 ? 11.221 -4.590 -24.011 1.00 72.12 113 GLY A C 1
ATOM 882 O O . GLY A 1 113 ? 11.908 -5.180 -23.170 1.00 72.12 113 GLY A O 1
ATOM 883 N N . LEU A 1 114 ? 9.938 -4.288 -23.778 1.00 65.88 114 LEU A N 1
ATOM 884 C CA . LEU A 1 114 ? 9.238 -4.891 -22.643 1.00 65.88 114 LEU A CA 1
ATOM 885 C C . LEU A 1 114 ? 9.288 -6.417 -22.788 1.00 65.88 114 LEU A C 1
ATOM 887 O O . LEU A 1 114 ? 9.184 -6.915 -23.914 1.00 65.88 114 LEU A O 1
ATOM 891 N N . PRO A 1 115 ? 9.417 -7.167 -21.676 1.00 64.88 115 PRO A N 1
ATOM 892 C CA . PRO A 1 115 ? 9.232 -8.607 -21.738 1.00 64.88 115 PRO A CA 1
ATOM 893 C C . PRO A 1 115 ? 7.894 -8.876 -22.436 1.00 64.88 115 PRO A C 1
ATOM 895 O O . PRO A 1 115 ? 6.924 -8.164 -22.139 1.00 64.88 115 PRO A O 1
ATOM 898 N N . PRO A 1 116 ? 7.829 -9.842 -23.371 1.00 62.47 116 PRO A N 1
ATOM 899 C CA . PRO A 1 116 ? 6.574 -10.171 -24.023 1.00 62.47 116 PRO A CA 1
ATOM 900 C C . PRO A 1 116 ? 5.546 -10.417 -22.921 1.00 62.47 116 PRO A C 1
ATOM 902 O O . PRO A 1 116 ? 5.790 -11.220 -22.014 1.00 62.47 116 PRO A O 1
ATOM 905 N N . GLY A 1 117 ? 4.450 -9.648 -22.940 1.00 57.19 117 GLY A N 1
ATOM 906 C CA . GLY A 1 117 ? 3.340 -9.857 -22.016 1.00 57.19 117 GLY A CA 1
ATOM 907 C C . GLY A 1 117 ? 2.997 -11.332 -22.094 1.00 57.19 117 GLY A C 1
ATOM 908 O O . GLY A 1 117 ? 2.794 -11.793 -23.209 1.00 57.19 117 GLY A O 1
ATOM 909 N N . SER A 1 118 ? 3.108 -12.025 -20.951 1.00 49.94 118 SER A N 1
ATOM 910 C CA . SER A 1 118 ? 3.201 -13.481 -20.780 1.00 49.94 118 SER A CA 1
ATOM 911 C C . SER A 1 118 ? 3.013 -14.285 -22.067 1.00 49.94 118 SER A C 1
ATOM 913 O O . SER A 1 118 ? 1.930 -14.169 -22.650 1.00 49.94 118 SER A O 1
ATOM 915 N N . PRO A 1 119 ? 3.958 -15.169 -22.470 1.00 46.50 119 PRO A N 1
ATOM 916 C CA . PRO A 1 119 ? 3.645 -16.124 -23.520 1.00 46.50 119 PRO A CA 1
ATOM 917 C C . PRO A 1 119 ? 2.318 -16.752 -23.123 1.00 46.50 119 PRO A C 1
ATOM 919 O O . PRO A 1 119 ? 2.143 -17.163 -21.966 1.00 46.50 119 PRO A O 1
ATOM 922 N N . ALA A 1 120 ? 1.358 -16.690 -24.051 1.00 42.12 120 ALA A N 1
ATOM 923 C CA . ALA A 1 120 ? 0.134 -17.456 -23.964 1.00 42.12 120 ALA A CA 1
ATOM 924 C C . ALA A 1 120 ? 0.507 -18.781 -23.318 1.00 42.12 120 ALA A C 1
ATOM 926 O O . ALA A 1 120 ? 1.536 -19.352 -23.681 1.00 42.12 120 ALA A O 1
ATOM 927 N N . ALA A 1 121 ? -0.250 -19.204 -22.310 1.00 43.28 121 ALA A N 1
ATOM 928 C CA . ALA A 1 121 ? -0.104 -20.540 -21.787 1.00 43.28 121 ALA A CA 1
ATOM 929 C C . ALA A 1 121 ? -0.151 -21.486 -22.991 1.00 43.28 121 ALA A C 1
ATOM 931 O O . ALA A 1 121 ? -1.234 -21.829 -23.465 1.00 43.28 121 ALA A O 1
ATOM 932 N N . THR A 1 122 ? 1.017 -21.880 -23.499 1.00 45.16 122 THR A N 1
ATOM 933 C CA . THR A 1 122 ? 1.183 -23.068 -24.301 1.00 45.16 122 THR A CA 1
ATOM 934 C C . THR A 1 122 ? 0.906 -24.141 -23.280 1.00 45.16 122 THR A C 1
ATOM 936 O O . THR A 1 122 ? 1.793 -24.631 -22.586 1.00 45.16 122 THR A O 1
ATOM 939 N N . ARG A 1 123 ? -0.388 -24.400 -23.082 1.00 44.81 123 ARG A N 1
ATOM 940 C CA . ARG A 1 123 ? -0.836 -25.680 -22.590 1.00 44.81 123 ARG A CA 1
ATOM 941 C C . ARG A 1 123 ? -0.106 -26.663 -23.502 1.00 44.81 123 ARG A C 1
ATOM 943 O O . ARG A 1 123 ? -0.320 -26.575 -24.711 1.00 44.81 123 ARG A O 1
ATOM 950 N N . PRO A 1 124 ? 0.797 -27.519 -22.996 1.00 44.50 124 PRO A N 1
ATOM 951 C CA . PRO A 1 124 ? 1.090 -28.714 -23.761 1.00 44.50 124 PRO A CA 1
ATOM 952 C C . PRO A 1 124 ? -0.274 -29.345 -24.039 1.00 44.50 124 PRO A C 1
ATOM 954 O O . PRO A 1 124 ? -1.097 -29.407 -23.118 1.00 44.50 124 PRO A O 1
ATOM 957 N N . ASP A 1 125 ? -0.549 -29.669 -25.301 1.00 51.22 125 ASP A N 1
ATOM 958 C CA . ASP A 1 125 ? -1.748 -30.395 -25.707 1.00 51.22 125 ASP A CA 1
ATOM 959 C C . ASP A 1 125 ? -1.876 -31.621 -24.802 1.00 51.22 125 ASP A C 1
ATOM 961 O O . ASP A 1 125 ? -1.213 -32.642 -24.981 1.00 51.22 125 ASP A O 1
ATOM 965 N N . LEU A 1 126 ? -2.689 -31.491 -23.757 1.00 46.44 126 LEU A N 1
ATOM 966 C CA . LEU A 1 126 ? -3.171 -32.632 -23.015 1.00 46.44 126 LEU A CA 1
ATOM 967 C C . LEU A 1 126 ? -4.208 -33.256 -23.941 1.00 46.44 126 LEU A C 1
ATOM 969 O O . LEU A 1 126 ? -5.135 -32.541 -24.342 1.00 46.44 126 LEU A O 1
ATOM 973 N N . PRO A 1 127 ? -4.077 -34.544 -24.300 1.00 43.84 127 PRO A N 1
ATOM 974 C CA . PRO A 1 127 ? -5.110 -35.211 -25.070 1.00 43.84 127 PRO A CA 1
ATOM 975 C C . PRO A 1 127 ? -6.432 -35.003 -24.331 1.00 43.84 127 PRO A C 1
ATOM 977 O O . PRO A 1 127 ? -6.534 -35.279 -23.132 1.00 43.84 127 PRO A O 1
ATOM 980 N N . GLY A 1 128 ? -7.408 -34.410 -25.028 1.00 48.06 128 GLY A N 1
ATOM 981 C CA . GLY A 1 128 ? -8.714 -34.115 -24.453 1.00 48.06 128 GLY A CA 1
ATOM 982 C C . GLY A 1 128 ? -9.289 -35.373 -23.800 1.00 48.06 128 GLY A C 1
ATOM 983 O O . GLY A 1 128 ? -9.023 -36.474 -24.289 1.00 48.06 128 GLY A O 1
ATOM 984 N N . PRO A 1 129 ? -10.050 -35.253 -22.697 1.00 44.66 129 PRO A N 1
ATOM 985 C CA . PRO A 1 129 ? -10.656 -36.419 -22.081 1.00 44.66 129 PRO A CA 1
ATOM 986 C C . PRO A 1 129 ? -11.511 -37.110 -23.140 1.00 44.66 129 PRO A C 1
ATOM 988 O O . PRO A 1 129 ? -12.484 -36.540 -23.643 1.00 44.66 129 PRO A O 1
ATOM 991 N N . GLY A 1 130 ? -11.088 -38.317 -23.520 1.00 43.78 130 GLY A N 1
ATOM 992 C CA . GLY A 1 130 ? -11.836 -39.169 -24.422 1.00 43.78 130 GLY A CA 1
ATOM 993 C C . GLY A 1 130 ? -13.262 -39.267 -23.903 1.00 43.78 130 GLY A C 1
ATOM 994 O O . GLY A 1 130 ? -13.492 -39.611 -22.743 1.00 43.78 130 GLY A O 1
ATOM 995 N N . ARG A 1 131 ? -14.228 -38.918 -24.753 1.00 51.31 131 ARG A N 1
ATOM 996 C CA . ARG A 1 131 ? -15.631 -39.233 -24.506 1.00 51.31 131 ARG A CA 1
ATOM 997 C C . ARG A 1 131 ? -15.738 -40.751 -24.394 1.00 51.31 131 ARG A C 1
ATOM 999 O O . ARG A 1 131 ? -15.672 -41.442 -25.403 1.00 51.31 131 ARG A O 1
ATOM 1006 N N . ALA A 1 132 ? -15.922 -41.250 -23.180 1.00 44.44 132 ALA A N 1
ATOM 1007 C CA . ALA A 1 132 ? -16.313 -42.624 -22.927 1.00 44.44 132 ALA A CA 1
ATOM 1008 C C . ALA A 1 132 ? -17.424 -42.634 -21.872 1.00 44.44 132 ALA A C 1
ATOM 1010 O O . ALA A 1 132 ? -17.223 -42.190 -20.746 1.00 44.44 132 ALA A O 1
ATOM 1011 N N . GLY A 1 133 ? -18.588 -43.150 -22.269 1.00 41.06 133 GLY A N 1
ATOM 1012 C CA . GLY A 1 133 ? -19.567 -43.739 -21.359 1.00 41.06 133 GLY A CA 1
ATOM 1013 C C . GLY A 1 133 ? -20.644 -42.810 -20.811 1.00 41.06 133 GLY A C 1
ATOM 1014 O O . GLY A 1 133 ? -20.552 -42.314 -19.695 1.00 41.06 133 GLY A O 1
ATOM 1015 N N . THR A 1 134 ? -21.740 -42.671 -21.552 1.00 52.69 134 THR A N 1
ATOM 1016 C CA . THR A 1 134 ? -23.059 -42.425 -20.963 1.00 52.69 134 THR A CA 1
ATOM 1017 C C . THR A 1 134 ? -23.506 -43.670 -20.187 1.00 52.69 134 THR A C 1
ATOM 1019 O O . THR A 1 134 ? -23.828 -44.688 -20.793 1.00 52.69 134 THR A O 1
ATOM 1022 N N . GLY A 1 135 ? -23.544 -43.579 -18.862 1.00 38.12 135 GLY A N 1
ATOM 1023 C CA . GLY A 1 135 ? -24.294 -44.454 -17.953 1.00 38.12 135 GLY A CA 1
ATOM 1024 C C . GLY A 1 135 ? -24.499 -43.640 -16.674 1.00 38.12 135 GLY A C 1
ATOM 1025 O O . GLY A 1 135 ? -23.529 -43.169 -16.097 1.00 38.12 135 GLY A O 1
ATOM 1026 N N . GLY A 1 136 ? -25.704 -43.206 -16.317 1.00 39.50 136 GLY A N 1
ATOM 1027 C CA . GLY A 1 136 ? -26.811 -44.065 -15.920 1.00 39.50 136 GLY A CA 1
ATOM 1028 C C . GLY A 1 136 ? -26.809 -44.138 -14.392 1.00 39.50 136 GLY A C 1
ATOM 1029 O O . GLY A 1 136 ? -26.324 -45.115 -13.843 1.00 39.50 136 GLY A O 1
ATOM 1030 N N . TRP A 1 137 ? -27.278 -43.079 -13.721 1.00 43.50 137 TRP A N 1
ATOM 1031 C CA . TRP A 1 137 ? -27.524 -43.083 -12.274 1.00 43.50 137 TRP A CA 1
ATOM 1032 C C . TRP A 1 137 ? -29.030 -43.234 -12.061 1.00 43.50 137 TRP A C 1
ATOM 1034 O O . TRP A 1 137 ? -29.775 -42.259 -12.168 1.00 43.50 137 TRP A O 1
ATOM 1044 N N . GLY A 1 138 ? -29.449 -44.486 -11.877 1.00 39.44 138 GLY A N 1
ATOM 1045 C CA . GLY A 1 138 ? -30.640 -44.839 -11.108 1.00 39.44 138 GLY A CA 1
ATOM 1046 C C . GLY A 1 138 ? -30.255 -45.075 -9.655 1.00 39.44 138 GLY A C 1
ATOM 1047 O O . GLY A 1 138 ? -29.052 -45.331 -9.411 1.00 39.44 138 GLY A O 1
#

Foldseek 3Di:
DPPPPCPQPLPNVCVVVLQQLLLVLLQVVQCVVPVPDQDNRDDPVSVVVNLVVQLLVQCVVVVNNVVCVVQNLVRDDPVSNCSSCCVRVVSSVVVSVVVVVVVQVVCVVVVNDDDPSDDDPVPPPDPPPPDDDDDDDD

Secondary structure (DSSP, 8-state):
---------SSGGGHHHHHHHHHHHHHHHHHHH-SSSPPP--SHHHHHHHHHHHHHHHHHHTT-HHHHHHH-TTTS-HHHHHHHHIIIIIHHHHHHHHHHHHHHHHHHHTT-PPPPS--------PPP----------

pLDDT: mean 75.04, std 18.79, range [31.05, 95.81]

Sequence (138 aa):
MLAGRRRRALVPDARWALDTFKFEVAREFGVARRPETGPVITDAVSYGRLLDRFKWQIAEELGLDQKVRHLGWASMPTRECGAVGGRLGGQIGGQMVRRMIALAEERLSRGGGLPPGSPAATRPDLPGPGRAGTGGWG

=== Feature glossary ===
Feature key, reading from the visual/contextual features back to the raw sequence:

Rendered structure images. Six rendered views show the 3D structure from the faces of a cube — i.e. along ±x, ±y, ±z. Rendering representation is drawn randomly per protein from cartoon (secondary-structure ribbons), sticks (backbone bonds), or molecular surface; coloring is either N→C rainbow (blue at the N-terminus through red at the C-terminus) or one color per chain.

Contact-map, Ramachandran, and PAE plots. The contact map is a binary N×N matrix image: pixel (i, j) is dark where Cα_i and Cα_j are within 8 Å and |i−j|>4. Because the |i−j|>4 filter removes local helical contacts, off-diagonal stripes parallel to the main diagonal indicate parallel β-sheets; stripes perpendicular to it indicate antiparallel β-sheets. The Ramachandran plot scatters every residue's (φ, ψ) pair against the sterically allowed regions. The PAE heatmap renders the predicted-aligned-error matrix.

InterPro / GO / CATH / organism. Database cross-references. InterPro integrates a dozen domain/family signature databases into unified entries with residue-range hits. GO terms attach function/process/location labels with evidence codes. CATH codes position the fold in a four-level structural taxonomy. Organism is the NCBI-taxonomy species name.

Nearest PDB structures. The Foldseek neighbor list gives the closest experimentally determined structures in the PDB, ranked by structural alignment. TM-score near 1 means near-identical fold; near 0.3 means only rough topology match. This is how one finds what a novel AlphaFold prediction most resembles in the solved-structure universe.

Predicted aligned error. PAE(i, j) answers: if I align the predicted and true structures on residue i, how far off (in Å) do I expect residue j to be? A block-diagonal PAE matrix with low values on the blocks and high values off-diagonal is the signature of a multi-domain protein with confidently predicted domains but uncertain inter-domain orientation.

Solvent-accessible surface area. Accessible surface area quantifies burial. A residue with SASA near zero is packed into the hydrophobic core; one with SASA >100 Å² sits on the surface. Computed here via the Shrake–Rupley numerical algorithm with a 1.4 Å probe.

B-factor. B-factor (Debye–Waller factor) reflects atomic displacement in the crystal lattice. It is an experimental observable (units Å²), not a prediction; low values mean the atom is pinned down, high values mean it moves or is heterogeneous across the crystal.

pLDDT. For AlphaFold models, the B-factor field carries pLDDT — the model's own estimate of local accuracy on a 0–100 scale. Regions with pLDDT<50 should be treated as essentially unmodeled; they often correspond to intrinsically disordered segments.

Backbone torsions (φ/ψ). φ (phi) and ψ (psi) are the two rotatable backbone dihedrals per residue: φ is the C(i-1)–N–Cα–C torsion, ψ is the N–Cα–C–N(i+1) torsion, both in degrees on (−180°, 180°]. α-helical residues cluster near (−60°, −45°); β-strand residues near (−120°, +130°). A Ramachandran plot is simply a scatter of (φ, ψ) for every residue.

Radius of gyration, Cα contacts, bounding box. Radius of gyration (Rg) is the root-mean-square distance of Cα atoms from their centroid — a single number for overall size and compactness. A globular domain of N residues has Rg ≈ 2.2·N^0.38 Å; an extended or disordered chain has a much larger Rg. The Cα contact count is the number of residue pairs whose Cα atoms are within 8 Å and are more than four positions apart in sequence — a standard proxy for tertiary packing density. The bounding box is the smallest axis-aligned box enclosing all Cα atoms.

Secondary structure (3-state, P-SEA). Three-state secondary structure (P-SEA) collapses the eight DSSP classes into helix (a), strand (b), and coil (c). P-SEA assigns these from Cα geometry alone — distances and angles — without requiring backbone oxygens, so it works on any Cα trace.

Secondary structure (8-state, DSSP). DSSP 8-state secondary structure assigns each residue one of H (α-helix), G (3₁₀-helix), I (π-helix), E (extended β-strand), B (isolated β-bridge), T (hydrogen-bonded turn), S (bend), or '-' (coil). The assignment is computed from backbone hydrogen-bond geometry via the Kabsch–Sander algorithm.

Foldseek 3Di. A 3Di character summarizes, for each residue, the relative orientation of the Cα frame of its nearest spatial neighbor. Because it encodes fold topology rather than chemistry, 3Di alignments detect remote structural similarity that sequence alignment misses.

mmCIF coordinates. The mmCIF block holds the 3D Cartesian coordinates of each backbone atom (N, Cα, C, O) in ångströms. mmCIF is the PDB's canonical archive format — a tagged-loop text representation of the atomic model.

Sequence. Sequence gives the chain of amino acids in standard one-letter code (A=alanine, C=cysteine, …, Y=tyrosine), read N→C. It is the only feature that is directly encoded by the gene; all structural features are derived from the folded form of this sequence.